Protein AF-A0A292Q2U9-F1 (afdb_monomer_lite)

Secondary structure (DSSP, 8-state):
------PEEEE---S--S---EEEE--BSBEEEEESSSSPPPEEE-TT-EEEE-GGGGTS-EEE---BTT-S-HHHHHHHHHT-S----B--EE-

Organism: NCBI:txid59557

InterPro domains:
  IPR037151 Alpha-ketoglutarate-dependent dioxygenase AlkB-like superfamily [G3DSA:2.60.120.590] (5-84)

pLDDT: mean 75.91, std 18.81, range [24.2, 94.62]

Structure (mmCIF, N/CA/C/O ba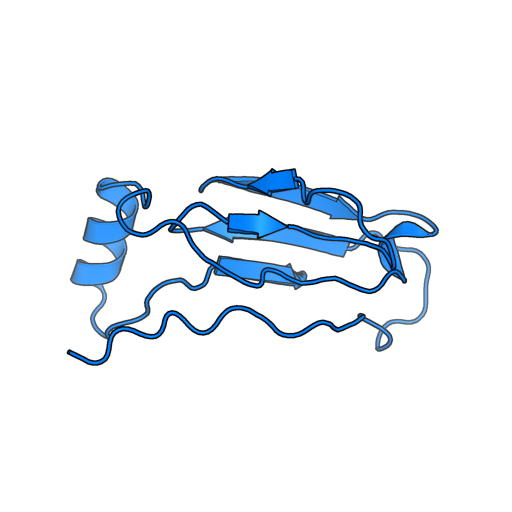ckbone):
data_AF-A0A292Q2U9-F1
#
_entry.id   AF-A0A292Q2U9-F1
#
loop_
_atom_site.group_PDB
_atom_site.id
_atom_site.type_symbol
_atom_site.label_atom_id
_atom_site.label_alt_id
_atom_site.label_comp_id
_atom_site.label_asym_id
_atom_site.label_entity_id
_atom_site.label_seq_id
_atom_site.pdbx_PDB_ins_code
_atom_site.Cartn_x
_atom_site.Cartn_y
_atom_site.Cartn_z
_atom_site.occupancy
_atom_site.B_iso_or_equiv
_atom_site.auth_seq_id
_atom_site.auth_comp_id
_atom_site.auth_asym_id
_atom_site.auth_atom_id
_atom_site.pdbx_PDB_model_num
ATOM 1 N N . MET A 1 1 ? -3.772 19.688 18.405 1.00 25.89 1 MET A N 1
ATOM 2 C CA . MET A 1 1 ? -3.208 20.153 17.122 1.00 25.89 1 MET A CA 1
ATOM 3 C C . MET A 1 1 ? -1.791 19.603 16.985 1.00 25.89 1 MET A C 1
ATOM 5 O O . MET A 1 1 ? -0.877 20.371 17.188 1.00 25.89 1 MET A O 1
ATOM 9 N N . TRP A 1 2 ? -1.631 18.291 16.733 1.00 24.20 2 TRP A N 1
ATOM 10 C CA . TRP A 1 2 ? -0.402 17.614 16.252 1.00 24.20 2 TRP A CA 1
ATOM 11 C C . TRP A 1 2 ? -0.790 16.204 15.755 1.00 24.20 2 TRP A C 1
ATOM 13 O O . TRP A 1 2 ? -0.524 15.211 16.420 1.00 24.20 2 TRP A O 1
ATOM 23 N N . ASP A 1 3 ? -1.485 16.132 14.618 1.00 28.92 3 ASP A N 1
ATOM 24 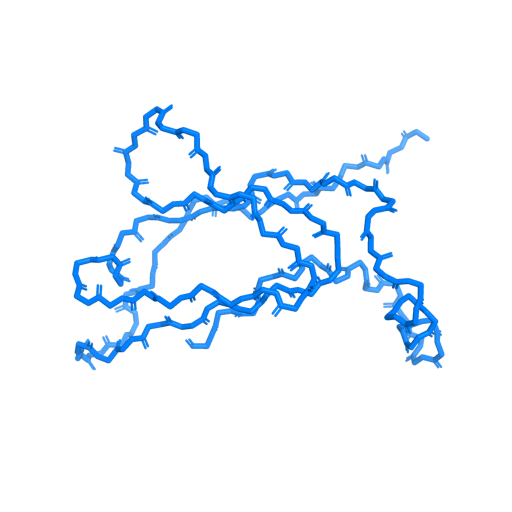C CA . ASP A 1 3 ? -1.766 14.889 13.881 1.00 28.92 3 ASP A CA 1
ATOM 25 C C . ASP A 1 3 ? -1.005 14.972 12.551 1.00 28.92 3 ASP A C 1
ATOM 27 O O . ASP A 1 3 ? -1.520 15.445 11.542 1.00 28.92 3 ASP A O 1
ATOM 31 N N . LEU A 1 4 ? 0.275 14.594 12.553 1.00 35.16 4 LEU A N 1
ATOM 32 C CA . LEU A 1 4 ? 1.036 14.409 11.316 1.00 35.16 4 LEU A CA 1
ATOM 33 C C . LEU A 1 4 ? 1.161 12.907 11.068 1.00 35.16 4 LEU A C 1
ATOM 35 O O . LEU A 1 4 ? 2.048 12.228 11.589 1.00 35.16 4 LEU A O 1
ATOM 39 N N . GLY A 1 5 ? 0.235 12.377 10.270 1.00 44.22 5 GLY A N 1
ATOM 40 C CA . GLY A 1 5 ? 0.326 11.041 9.692 1.00 44.22 5 GLY A CA 1
ATOM 41 C C . GLY A 1 5 ? 1.564 10.915 8.821 1.00 44.22 5 GLY A C 1
ATOM 42 O O . GLY A 1 5 ? 1.503 11.171 7.628 1.00 44.22 5 GLY A O 1
ATOM 43 N N . VAL A 1 6 ? 2.700 10.547 9.414 1.00 54.19 6 VAL A N 1
ATOM 44 C CA . VAL A 1 6 ? 3.951 10.374 8.661 1.00 54.19 6 VAL A CA 1
ATOM 45 C C . VAL A 1 6 ? 3.781 9.217 7.670 1.00 54.19 6 VAL A C 1
ATOM 47 O O . VAL A 1 6 ? 3.661 8.069 8.114 1.00 54.19 6 VAL A O 1
ATOM 50 N N . GLY A 1 7 ? 3.720 9.539 6.375 1.00 60.78 7 GLY A N 1
ATOM 51 C CA . GLY A 1 7 ? 3.799 8.605 5.252 1.00 60.78 7 GLY A CA 1
ATOM 52 C C . GLY A 1 7 ? 5.183 7.971 5.121 1.00 60.78 7 GLY A C 1
ATOM 53 O O . GLY A 1 7 ? 6.153 8.421 5.732 1.00 60.78 7 GLY A O 1
ATOM 54 N N . GLY A 1 8 ? 5.280 6.899 4.342 1.00 69.69 8 GLY A N 1
ATOM 55 C CA . GLY A 1 8 ? 6.559 6.253 4.054 1.00 69.69 8 GLY A CA 1
ATOM 56 C C . GLY A 1 8 ? 7.380 7.069 3.055 1.00 69.69 8 GLY A C 1
ATOM 57 O O . GLY A 1 8 ? 6.878 7.413 1.985 1.00 69.69 8 GLY A O 1
ATOM 58 N N . TYR A 1 9 ? 8.648 7.338 3.377 1.00 79.62 9 TYR A N 1
ATOM 59 C CA . TYR A 1 9 ? 9.585 7.974 2.447 1.00 79.62 9 TYR A CA 1
ATOM 60 C C . TYR A 1 9 ? 9.912 7.057 1.254 1.00 79.62 9 TYR A C 1
ATOM 62 O O . TYR A 1 9 ? 9.879 5.826 1.400 1.00 79.62 9 TYR A O 1
ATOM 70 N N . PRO A 1 10 ? 10.259 7.630 0.085 1.00 85.94 10 PRO A N 1
ATOM 71 C CA . PRO A 1 10 ? 10.705 6.860 -1.069 1.00 85.94 10 PRO A CA 1
ATOM 72 C C . PRO A 1 10 ? 11.855 5.911 -0.727 1.00 85.94 10 PRO A C 1
ATOM 74 O O . PRO A 1 10 ? 12.884 6.327 -0.196 1.00 85.94 10 PRO A O 1
ATOM 77 N N . HIS A 1 11 ? 11.690 4.629 -1.044 1.00 85.19 11 HIS A N 1
ATOM 78 C CA . HIS A 1 11 ? 12.717 3.605 -0.845 1.00 85.19 11 HIS A CA 1
ATOM 79 C C . HIS A 1 11 ? 12.600 2.487 -1.890 1.00 85.19 11 HIS A C 1
ATOM 81 O O . HIS A 1 11 ? 11.606 2.384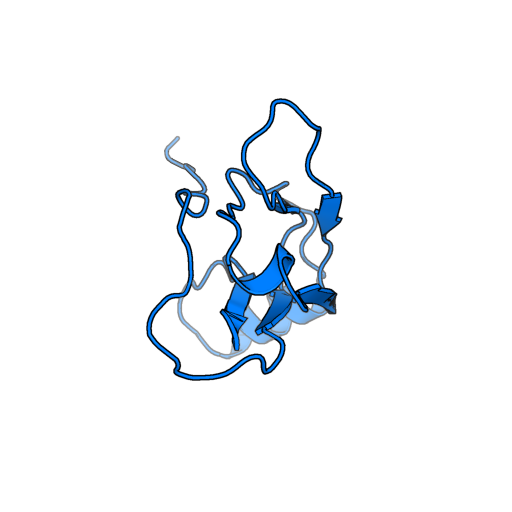 -2.608 1.00 85.19 11 HIS A O 1
ATOM 87 N N . ARG A 1 12 ? 13.613 1.618 -1.972 1.00 84.50 12 ARG A N 1
ATOM 88 C CA . ARG A 1 12 ? 13.609 0.416 -2.821 1.00 84.50 12 ARG A CA 1
ATOM 89 C C . ARG A 1 12 ? 14.176 -0.784 -2.070 1.00 84.50 12 ARG A C 1
ATOM 91 O O . ARG A 1 12 ? 15.057 -0.638 -1.227 1.00 84.50 12 ARG A O 1
ATOM 98 N N . HIS A 1 13 ? 13.684 -1.975 -2.394 1.00 80.62 13 HIS A N 1
ATOM 99 C CA . HIS A 1 13 ? 14.152 -3.220 -1.784 1.00 80.62 13 HIS A CA 1
ATOM 100 C C . HIS A 1 13 ? 15.300 -3.807 -2.609 1.00 80.62 13 HIS A C 1
ATOM 102 O O . HIS A 1 13 ? 15.100 -4.210 -3.753 1.00 80.62 13 HIS A O 1
ATOM 108 N N . VAL A 1 14 ? 16.499 -3.857 -2.024 1.00 81.00 14 VAL A N 1
ATOM 109 C CA . VAL A 1 14 ? 17.729 -4.336 -2.693 1.00 81.00 14 VAL A CA 1
ATOM 110 C C . VAL A 1 14 ? 18.348 -5.570 -2.031 1.00 81.00 14 VAL A C 1
ATOM 112 O O . VAL A 1 14 ? 19.278 -6.153 -2.571 1.00 81.00 14 VAL A O 1
ATOM 115 N N . SER A 1 15 ? 17.831 -5.993 -0.877 1.00 69.12 15 SER A N 1
ATOM 116 C CA . SER A 1 15 ? 18.471 -6.976 0.008 1.00 69.12 15 SER A CA 1
ATOM 117 C C . SER A 1 15 ? 18.362 -8.439 -0.440 1.00 69.12 15 SER A C 1
ATOM 119 O O . SER A 1 15 ? 18.983 -9.300 0.177 1.00 69.12 15 SER A O 1
ATOM 121 N N . LYS A 1 16 ? 17.594 -8.757 -1.492 1.00 63.53 16 LYS A N 1
ATOM 122 C CA . LYS A 1 16 ? 17.347 -10.144 -1.920 1.00 63.53 16 LYS A CA 1
ATOM 123 C C . LYS A 1 16 ? 17.888 -10.421 -3.320 1.00 63.53 16 LYS A C 1
ATOM 125 O O . LYS A 1 16 ? 17.455 -9.786 -4.286 1.00 63.53 16 LYS A O 1
ATOM 130 N N . VAL A 1 17 ? 18.763 -11.426 -3.414 1.00 60.75 17 VAL A N 1
ATOM 131 C CA . VAL A 1 17 ? 19.231 -12.033 -4.670 1.00 60.75 17 VAL A CA 1
ATOM 132 C C . VAL A 1 17 ? 18.060 -12.766 -5.336 1.00 60.75 17 VAL A C 1
ATOM 134 O O . VAL A 1 17 ? 17.407 -13.599 -4.709 1.00 60.75 17 VAL A O 1
ATOM 137 N N . GLY A 1 18 ? 17.773 -12.440 -6.599 1.00 74.25 18 GLY A N 1
ATOM 138 C CA . GLY A 1 18 ? 16.760 -13.115 -7.421 1.00 74.25 18 GLY A CA 1
ATOM 139 C C . GLY A 1 18 ? 15.605 -12.224 -7.892 1.00 74.25 18 GLY A C 1
ATOM 140 O O . GLY A 1 18 ? 15.446 -11.083 -7.464 1.00 74.25 18 GLY A O 1
ATOM 141 N N . SER A 1 19 ? 14.782 -12.769 -8.788 1.00 80.06 19 SER A N 1
ATOM 142 C CA . SER A 1 19 ? 13.694 -12.072 -9.496 1.00 80.06 19 SER A CA 1
ATOM 143 C C . SER A 1 19 ? 12.295 -12.333 -8.921 1.00 80.06 19 SER A C 1
ATOM 145 O O . SER A 1 19 ? 11.296 -11.959 -9.536 1.00 80.06 19 SER A O 1
ATOM 147 N N . ALA A 1 20 ? 12.207 -12.965 -7.744 1.00 88.38 20 ALA A N 1
ATOM 148 C CA . ALA A 1 20 ? 10.931 -13.246 -7.090 1.00 88.38 20 ALA A CA 1
ATOM 149 C C . ALA A 1 20 ? 10.124 -11.952 -6.848 1.00 88.38 20 ALA A C 1
ATOM 151 O O . ALA A 1 20 ? 10.734 -10.932 -6.506 1.00 88.38 20 ALA A O 1
ATOM 152 N N . PRO A 1 21 ? 8.785 -11.985 -7.003 1.00 88.12 21 PRO A N 1
ATOM 153 C CA . PRO A 1 21 ? 7.933 -10.830 -6.751 1.00 88.12 21 PRO A CA 1
ATOM 154 C C . PRO A 1 21 ? 8.061 -10.291 -5.328 1.00 88.12 21 PRO A C 1
ATOM 156 O O . PRO A 1 21 ? 8.362 -11.046 -4.405 1.00 88.12 21 PRO A O 1
ATOM 159 N N . LEU A 1 22 ? 7.738 -9.009 -5.170 1.00 87.25 22 LEU A N 1
ATOM 160 C CA . LEU A 1 22 ? 7.422 -8.398 -3.878 1.00 87.25 22 LEU A CA 1
ATOM 161 C C . LEU A 1 22 ? 5.915 -8.191 -3.775 1.00 87.25 22 LEU A C 1
ATOM 163 O O . LEU A 1 22 ? 5.266 -7.869 -4.779 1.00 87.25 22 LEU A O 1
ATOM 167 N N . VAL A 1 23 ? 5.374 -8.352 -2.572 1.00 88.69 23 VAL A N 1
ATOM 168 C CA . VAL A 1 23 ? 3.945 -8.166 -2.313 1.00 88.69 23 VAL A CA 1
ATOM 169 C C . VAL A 1 23 ? 3.768 -7.101 -1.245 1.00 88.69 23 VAL A C 1
ATOM 171 O O . VAL A 1 23 ? 4.339 -7.195 -0.163 1.00 88.69 23 VAL A O 1
ATOM 174 N N . ALA A 1 24 ? 2.966 -6.087 -1.553 1.00 86.69 24 ALA A N 1
ATOM 175 C CA . ALA A 1 24 ? 2.552 -5.072 -0.602 1.00 86.69 24 ALA A CA 1
ATOM 176 C C . ALA A 1 24 ? 1.084 -5.289 -0.241 1.00 86.69 24 ALA A C 1
ATOM 178 O O . ALA A 1 24 ? 0.236 -5.316 -1.133 1.00 86.69 24 ALA A O 1
ATOM 179 N N . ILE A 1 25 ? 0.791 -5.446 1.048 1.00 87.94 25 ILE A N 1
ATOM 180 C CA . ILE A 1 25 ? -0.580 -5.589 1.552 1.00 87.94 25 ILE A CA 1
ATOM 181 C C . ILE A 1 25 ? -0.947 -4.327 2.328 1.00 87.94 25 ILE A C 1
ATOM 183 O O . ILE A 1 25 ? -0.233 -3.933 3.260 1.00 87.94 25 ILE A O 1
ATOM 187 N N . SER A 1 26 ? -2.064 -3.713 1.950 1.00 88.62 26 SER A N 1
ATOM 188 C CA . SER A 1 26 ? -2.580 -2.499 2.578 1.00 88.62 26 SER A CA 1
ATOM 189 C C . SER A 1 26 ? -3.591 -2.838 3.667 1.00 88.62 26 SER A C 1
ATOM 191 O O . SER A 1 26 ? -4.570 -3.542 3.439 1.00 88.62 26 SER A O 1
ATOM 193 N N . LEU A 1 27 ? -3.369 -2.317 4.871 1.00 88.31 27 LEU A N 1
ATOM 194 C CA . LEU A 1 27 ? -4.263 -2.475 6.019 1.00 88.31 27 LEU A CA 1
ATOM 195 C C . LEU A 1 27 ? -4.451 -1.109 6.679 1.00 88.31 27 LEU A C 1
ATOM 197 O O . LEU A 1 27 ? -3.472 -0.420 6.949 1.00 88.31 27 LEU A O 1
ATOM 201 N N . GLY A 1 28 ? -5.690 -0.723 6.965 1.00 87.00 28 GLY A N 1
ATOM 202 C CA . GLY A 1 28 ? -5.985 0.555 7.614 1.00 87.00 28 GLY A CA 1
ATOM 203 C C . GLY A 1 28 ? -6.557 1.604 6.665 1.00 87.00 28 GLY A C 1
ATOM 204 O O . GLY A 1 28 ? -7.471 1.314 5.900 1.00 87.00 28 GLY A O 1
ATOM 205 N N . CYS A 1 29 ? -6.076 2.843 6.771 1.00 90.31 29 CYS A N 1
ATOM 206 C CA . CYS A 1 29 ? -6.577 3.949 5.951 1.00 90.31 29 CYS A CA 1
ATOM 207 C C . CYS A 1 29 ? -6.126 3.819 4.490 1.00 90.31 29 CYS A C 1
ATOM 209 O O . CYS A 1 29 ? -5.047 3.297 4.210 1.00 90.31 29 CYS A O 1
ATOM 211 N N . GLU A 1 30 ? -6.931 4.355 3.576 1.00 91.19 30 GLU A N 1
ATOM 212 C CA . GLU A 1 30 ? -6.564 4.518 2.174 1.00 91.19 30 GLU A CA 1
ATOM 213 C C . GLU A 1 30 ? -5.300 5.375 2.029 1.00 91.19 30 GLU A C 1
ATOM 215 O O . GLU A 1 30 ? -5.075 6.319 2.795 1.00 91.19 30 GLU A O 1
ATOM 220 N N . ALA A 1 31 ? -4.498 5.076 1.011 1.00 87.94 31 ALA A N 1
ATOM 221 C CA . ALA A 1 31 ? -3.297 5.831 0.673 1.00 87.94 31 ALA A CA 1
ATOM 222 C C . ALA A 1 31 ? -3.058 5.826 -0.842 1.00 87.94 31 ALA A C 1
ATOM 224 O O . ALA A 1 31 ? -3.439 4.869 -1.516 1.00 87.94 31 ALA A O 1
ATOM 225 N N . PRO A 1 32 ? -2.396 6.844 -1.410 1.00 89.31 32 PRO A N 1
ATOM 226 C CA . PRO A 1 32 ? -1.708 6.678 -2.679 1.00 89.31 32 PRO A CA 1
ATOM 227 C C . PRO A 1 32 ? -0.504 5.738 -2.505 1.00 89.31 32 PRO A C 1
ATOM 229 O O . PRO A 1 32 ? 0.273 5.850 -1.551 1.00 89.31 32 PRO A O 1
ATOM 232 N N . PHE A 1 33 ? -0.335 4.822 -3.449 1.00 89.25 33 PHE A N 1
ATOM 233 C CA . PHE A 1 33 ? 0.846 3.990 -3.620 1.00 89.25 33 PHE A CA 1
ATOM 234 C C . PHE A 1 33 ? 1.530 4.376 -4.928 1.00 89.25 33 PHE A C 1
ATOM 236 O O . PHE A 1 33 ? 0.944 4.281 -6.008 1.00 89.25 33 PHE A O 1
ATOM 243 N N . ILE A 1 34 ? 2.773 4.829 -4.823 1.00 88.44 34 ILE A N 1
ATOM 244 C CA . ILE A 1 34 ? 3.578 5.278 -5.957 1.00 88.44 34 ILE A CA 1
ATOM 245 C C . ILE A 1 34 ? 4.701 4.264 -6.149 1.00 88.44 34 ILE A C 1
ATOM 247 O O . ILE A 1 34 ? 5.381 3.918 -5.181 1.00 88.44 34 ILE A O 1
ATOM 251 N N . ALA A 1 35 ? 4.901 3.802 -7.383 1.00 87.50 35 ALA A N 1
ATOM 252 C CA . ALA A 1 35 ? 6.032 2.971 -7.777 1.00 87.50 35 ALA A CA 1
ATOM 253 C C . ALA A 1 35 ? 6.635 3.497 -9.086 1.00 87.50 35 ALA A C 1
ATOM 255 O O . ALA A 1 35 ? 5.931 3.617 -10.084 1.00 87.50 35 ALA A O 1
ATOM 256 N N . GLY A 1 36 ? 7.933 3.790 -9.071 1.00 83.75 36 GLY A N 1
ATOM 257 C CA . GLY A 1 36 ? 8.663 4.431 -10.164 1.00 83.75 36 GLY A CA 1
ATOM 258 C C . GLY A 1 36 ? 9.172 5.827 -9.800 1.00 83.75 36 GLY A C 1
ATOM 259 O O . GLY A 1 36 ? 8.979 6.319 -8.687 1.00 83.75 36 GLY A O 1
ATOM 260 N N . VAL A 1 37 ? 9.861 6.449 -10.755 1.00 66.81 37 VAL A N 1
ATOM 261 C CA . VAL A 1 37 ? 10.350 7.831 -10.687 1.00 66.81 37 VAL A CA 1
ATOM 262 C C . VAL A 1 37 ? 9.648 8.639 -11.779 1.00 66.81 37 VAL A C 1
ATOM 264 O O . VAL A 1 37 ? 10.013 8.564 -12.947 1.00 66.81 37 VAL A O 1
ATOM 267 N N . GLY A 1 38 ? 8.591 9.361 -11.417 1.00 65.75 38 GLY A N 1
ATOM 268 C CA . GLY A 1 38 ? 7.796 10.152 -12.357 1.00 65.75 38 GLY A CA 1
ATOM 269 C C . GLY A 1 38 ? 6.805 11.065 -11.640 1.00 65.75 38 GLY A C 1
ATOM 270 O O . GLY A 1 38 ? 6.626 10.956 -10.429 1.00 65.75 38 GLY A O 1
ATOM 271 N N . GLU A 1 39 ? 6.177 11.960 -12.399 1.00 64.62 39 GLU A N 1
ATOM 272 C CA . GLU A 1 39 ? 5.129 12.883 -11.924 1.00 64.62 39 GLU A CA 1
ATOM 273 C C . GLU A 1 39 ? 3.722 12.255 -11.963 1.00 64.62 39 GLU A C 1
ATOM 275 O O . GLU A 1 39 ? 2.727 12.924 -11.702 1.00 64.62 39 GLU A O 1
ATOM 280 N N . GLU A 1 40 ? 3.641 10.967 -12.303 1.00 64.81 40 GLU A N 1
ATOM 281 C CA . GLU A 1 40 ? 2.402 10.197 -12.413 1.00 64.81 40 GLU A CA 1
ATOM 282 C C . GLU A 1 40 ? 1.648 10.139 -11.073 1.00 64.81 40 GLU A C 1
ATOM 284 O O . GLU A 1 40 ? 2.239 9.986 -9.996 1.00 64.81 40 GLU A O 1
ATOM 289 N N . GLU A 1 41 ? 0.316 10.199 -11.143 1.00 70.56 41 GLU A N 1
ATOM 290 C CA . GLU A 1 41 ? -0.536 10.013 -9.972 1.00 70.56 41 GLU A CA 1
ATOM 291 C C . GLU A 1 41 ? -0.445 8.561 -9.473 1.00 70.56 41 GLU A C 1
ATOM 293 O O . GLU A 1 41 ? -0.591 7.597 -10.224 1.00 70.56 41 GLU A O 1
ATOM 298 N N . GLY A 1 42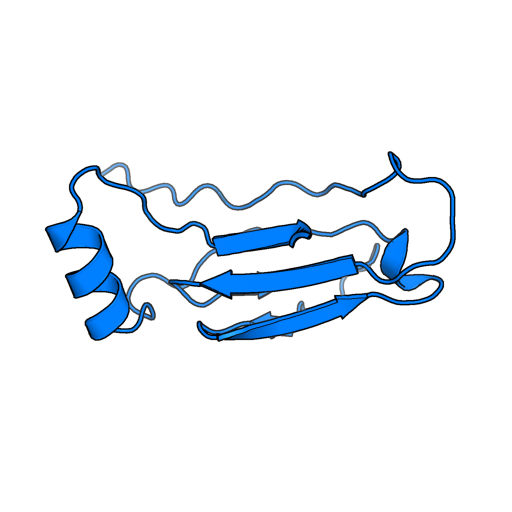 ? -0.191 8.392 -8.173 1.00 83.00 42 GLY A N 1
ATOM 299 C CA . GLY A 1 42 ? -0.139 7.072 -7.545 1.00 83.00 42 GLY A CA 1
ATOM 300 C C . GLY A 1 42 ? -1.476 6.331 -7.607 1.00 83.00 42 GLY A C 1
ATOM 301 O O . GLY A 1 42 ? -2.550 6.930 -7.647 1.00 83.00 42 GLY A O 1
ATOM 302 N N . VAL A 1 43 ? -1.425 5.003 -7.517 1.00 89.50 43 VAL A N 1
ATOM 303 C CA . VAL A 1 43 ? -2.637 4.181 -7.424 1.00 89.50 43 VAL A CA 1
ATOM 304 C C . VAL A 1 43 ? -3.180 4.269 -6.005 1.00 89.50 43 VAL A C 1
ATOM 306 O O . VAL A 1 43 ? -2.455 4.044 -5.038 1.00 89.50 43 VAL A O 1
ATOM 309 N N . ARG A 1 44 ? -4.468 4.572 -5.854 1.00 91.69 44 ARG A N 1
ATOM 310 C CA . ARG A 1 44 ? -5.118 4.518 -4.543 1.00 91.69 44 ARG A CA 1
ATOM 311 C C . ARG A 1 44 ? -5.252 3.067 -4.085 1.00 91.69 44 ARG A C 1
ATOM 313 O O . ARG A 1 44 ? -5.902 2.277 -4.762 1.00 91.69 44 ARG A O 1
ATOM 320 N N . VAL A 1 45 ? -4.713 2.762 -2.911 1.00 92.56 45 VAL A N 1
ATOM 321 C CA . VAL A 1 45 ? -4.884 1.482 -2.218 1.00 92.56 45 VAL A CA 1
ATOM 322 C C . VAL A 1 45 ? -5.811 1.645 -1.019 1.00 92.56 45 VAL A C 1
ATOM 324 O O . VAL A 1 45 ? -5.738 2.639 -0.290 1.00 92.56 45 VAL A O 1
ATOM 327 N N . ARG A 1 46 ? -6.695 0.672 -0.821 1.00 93.69 46 ARG A N 1
ATOM 328 C CA . ARG A 1 46 ? -7.648 0.560 0.287 1.00 93.69 46 ARG A CA 1
ATOM 329 C C . ARG A 1 46 ? -7.239 -0.571 1.227 1.00 93.69 46 ARG A C 1
ATOM 331 O O . ARG A 1 46 ? -6.376 -1.390 0.919 1.00 93.69 46 ARG A O 1
ATOM 338 N N . CYS A 1 47 ? -7.880 -0.645 2.390 1.00 91.62 47 CYS A N 1
ATOM 339 C CA . CYS A 1 47 ? -7.704 -1.789 3.277 1.00 91.62 47 CYS A CA 1
ATOM 340 C C . CYS A 1 47 ? -8.092 -3.095 2.566 1.00 91.62 47 CYS A C 1
ATOM 342 O O . CYS A 1 47 ? -9.223 -3.233 2.105 1.00 91.62 47 CYS A O 1
ATOM 344 N N . GLY A 1 48 ? -7.178 -4.063 2.552 1.00 91.88 48 GLY A N 1
ATOM 345 C CA . GLY A 1 48 ? -7.342 -5.356 1.891 1.00 91.88 48 GLY A CA 1
ATOM 346 C C . GLY A 1 48 ? -6.755 -5.420 0.481 1.00 91.88 48 GLY A C 1
ATOM 347 O O . GLY A 1 48 ? -6.616 -6.523 -0.044 1.00 91.88 48 GLY A O 1
ATOM 348 N N . ASP A 1 49 ? -6.366 -4.287 -0.110 1.00 94.62 49 ASP A N 1
ATOM 349 C CA . ASP A 1 49 ? -5.733 -4.285 -1.427 1.00 94.62 49 ASP A CA 1
ATOM 350 C C . ASP A 1 49 ? -4.328 -4.895 -1.374 1.00 94.62 49 ASP A C 1
ATOM 352 O O . ASP A 1 49 ? -3.606 -4.816 -0.371 1.00 94.62 49 ASP A O 1
ATOM 356 N N . VAL A 1 50 ? -3.940 -5.496 -2.501 1.00 93.31 50 VAL A N 1
ATOM 357 C CA . VAL A 1 50 ? -2.647 -6.152 -2.677 1.00 93.31 50 VAL A CA 1
ATOM 358 C C . VAL A 1 50 ? -1.979 -5.641 -3.946 1.00 93.31 50 VAL A C 1
ATOM 360 O O . VAL A 1 50 ? -2.513 -5.786 -5.045 1.00 93.31 50 VAL A O 1
ATOM 363 N N . VAL A 1 51 ? -0.768 -5.104 -3.801 1.00 90.50 51 VAL A N 1
ATOM 364 C CA . VAL A 1 51 ? 0.085 -4.705 -4.924 1.00 90.50 51 VAL A CA 1
ATOM 365 C C . VAL A 1 51 ? 1.175 -5.751 -5.118 1.00 90.50 51 VAL A C 1
ATOM 367 O O . VAL A 1 51 ? 1.984 -6.000 -4.225 1.00 90.50 51 VAL A O 1
ATOM 370 N N . VAL A 1 52 ? 1.219 -6.359 -6.304 1.00 91.88 52 VAL A N 1
ATOM 371 C CA . VAL A 1 52 ? 2.232 -7.359 -6.665 1.00 91.88 52 VAL A CA 1
ATOM 372 C C . VAL A 1 52 ? 3.228 -6.747 -7.645 1.00 91.88 52 VAL A C 1
ATOM 374 O O . VAL A 1 52 ? 2.888 -6.443 -8.785 1.00 91.88 52 VAL A O 1
ATOM 377 N N . MET A 1 53 ? 4.482 -6.612 -7.221 1.00 89.31 53 MET A N 1
ATOM 378 C CA . MET A 1 53 ? 5.565 -6.043 -8.026 1.00 89.31 53 MET A CA 1
ATOM 379 C C . MET A 1 53 ? 6.446 -7.162 -8.587 1.00 89.31 53 MET A C 1
ATOM 381 O O . MET A 1 53 ? 7.094 -7.897 -7.838 1.00 89.31 53 MET A O 1
ATOM 385 N N . ARG A 1 54 ? 6.479 -7.295 -9.916 1.00 90.00 54 ARG A N 1
ATOM 386 C CA . ARG A 1 54 ? 7.250 -8.310 -10.660 1.00 90.00 54 ARG A CA 1
ATOM 387 C C . ARG A 1 54 ? 8.168 -7.654 -11.684 1.00 90.00 54 ARG A C 1
ATOM 389 O O . ARG A 1 54 ? 7.957 -6.507 -12.065 1.00 90.00 54 ARG A O 1
ATOM 396 N N . GLY A 1 55 ? 9.172 -8.399 -12.148 1.00 89.44 55 GLY A N 1
ATOM 397 C CA . GLY A 1 55 ? 10.098 -7.919 -13.174 1.00 89.44 55 GLY A CA 1
ATOM 398 C C . GLY A 1 55 ? 10.770 -6.612 -12.754 1.00 89.44 55 GLY A C 1
ATOM 399 O O . GLY A 1 55 ? 11.282 -6.515 -11.640 1.00 89.44 55 GLY A O 1
ATOM 400 N N . GLN A 1 56 ? 10.725 -5.605 -13.627 1.00 88.06 56 GLN A N 1
ATOM 401 C CA . GLN A 1 56 ? 11.340 -4.302 -13.376 1.00 88.06 56 GLN A CA 1
ATOM 402 C C . GLN A 1 56 ? 10.709 -3.565 -12.183 1.00 88.06 56 GLN A C 1
ATOM 404 O O . GLN A 1 56 ? 11.439 -3.048 -11.340 1.00 88.06 56 GLN A O 1
ATOM 409 N N . ALA A 1 57 ? 9.379 -3.632 -12.025 1.00 86.75 57 ALA A N 1
ATOM 410 C CA . ALA A 1 57 ? 8.642 -2.971 -10.937 1.00 86.75 57 ALA A CA 1
ATOM 411 C C . ALA A 1 57 ? 9.128 -3.381 -9.534 1.00 86.75 57 ALA A C 1
ATOM 413 O O . ALA A 1 57 ? 9.015 -2.624 -8.573 1.00 86.75 57 ALA A O 1
ATOM 414 N N . ARG A 1 58 ? 9.724 -4.574 -9.405 1.00 86.38 58 ARG A N 1
ATOM 415 C CA . ARG A 1 58 ? 10.341 -5.056 -8.160 1.00 86.38 58 ARG A CA 1
ATOM 416 C C . ARG A 1 58 ? 11.468 -4.143 -7.668 1.00 86.38 58 ARG A C 1
ATOM 418 O O . ARG A 1 58 ? 11.698 -4.049 -6.460 1.00 86.38 58 ARG A O 1
ATOM 425 N N . TRP A 1 59 ? 12.194 -3.520 -8.586 1.00 86.06 59 TRP A N 1
ATOM 426 C CA . TRP A 1 59 ? 13.400 -2.739 -8.312 1.00 86.06 59 TRP A CA 1
ATOM 427 C C . TRP A 1 59 ? 13.144 -1.232 -8.281 1.00 86.06 59 TRP A C 1
ATOM 429 O O . TRP A 1 59 ? 14.018 -0.478 -7.852 1.00 86.06 59 TRP A O 1
ATOM 439 N N . GLU A 1 60 ? 11.943 -0.814 -8.681 1.00 88.88 60 GLU A N 1
ATOM 440 C CA . GLU A 1 60 ? 11.540 0.587 -8.709 1.00 88.88 60 GLU A CA 1
ATOM 441 C C . GLU A 1 60 ? 11.453 1.193 -7.308 1.00 88.88 60 GLU A C 1
ATOM 443 O O . GLU A 1 60 ? 11.139 0.515 -6.321 1.00 88.88 60 GLU A O 1
ATOM 448 N N . TRP A 1 61 ? 11.712 2.496 -7.227 1.00 88.00 61 TRP A N 1
ATOM 449 C CA . TRP A 1 61 ? 11.427 3.283 -6.030 1.00 88.00 61 TRP A CA 1
ATOM 450 C C . TRP A 1 61 ? 9.938 3.233 -5.708 1.00 88.00 61 TRP A C 1
ATOM 452 O O . TRP A 1 61 ? 9.116 3.142 -6.613 1.00 88.00 61 TRP A O 1
ATOM 462 N N . ARG A 1 62 ? 9.578 3.279 -4.426 1.00 88.00 62 ARG A N 1
ATOM 463 C CA . ARG A 1 62 ? 8.175 3.331 -4.008 1.00 88.00 62 ARG A CA 1
ATOM 464 C C . ARG A 1 62 ? 7.952 4.144 -2.749 1.00 88.00 62 ARG A C 1
ATOM 466 O O . ARG A 1 62 ? 8.848 4.233 -1.906 1.00 88.00 62 ARG A O 1
ATOM 473 N N . SER A 1 63 ? 6.751 4.691 -2.612 1.00 86.44 63 SER A N 1
ATOM 474 C CA . SER A 1 63 ? 6.324 5.459 -1.442 1.00 86.44 63 SER A CA 1
ATOM 475 C C . SER A 1 63 ? 4.806 5.424 -1.249 1.00 86.44 63 SER A C 1
ATOM 477 O O . SER A 1 63 ? 4.036 5.183 -2.180 1.00 86.44 63 SER A O 1
ATOM 479 N N . SER A 1 64 ? 4.394 5.714 -0.015 1.00 86.06 64 SER A N 1
ATOM 480 C CA . SER A 1 64 ? 3.016 6.059 0.338 1.00 86.06 64 SER A CA 1
ATOM 481 C C . SER A 1 64 ? 3.065 7.336 1.173 1.00 86.06 64 SER A C 1
ATOM 483 O O . SER A 1 64 ? 3.203 7.262 2.397 1.00 86.06 64 SER A O 1
ATOM 485 N N . PRO A 1 65 ? 3.072 8.512 0.519 1.00 81.25 65 PRO A N 1
ATOM 486 C CA . PRO A 1 65 ? 3.445 9.775 1.156 1.00 81.25 65 PRO A CA 1
ATOM 487 C C . PRO A 1 65 ? 2.379 10.329 2.109 1.00 81.25 65 PRO A C 1
ATOM 489 O O . PRO A 1 65 ? 2.700 11.140 2.973 1.00 81.25 65 PRO A O 1
ATOM 492 N N . ALA A 1 66 ? 1.126 9.899 1.970 1.00 83.12 66 ALA A N 1
ATOM 493 C CA . ALA A 1 66 ? 0.003 10.392 2.756 1.00 83.12 66 ALA A CA 1
ATOM 494 C C . ALA A 1 66 ? -1.031 9.287 3.001 1.00 83.12 66 ALA A C 1
ATOM 496 O O . ALA A 1 66 ? -1.018 8.254 2.336 1.00 83.12 66 ALA A O 1
ATOM 497 N N . PHE A 1 67 ? -1.947 9.534 3.935 1.00 84.06 67 PHE A N 1
ATOM 498 C CA . PHE A 1 67 ? -3.079 8.660 4.233 1.00 84.06 67 PHE A CA 1
ATOM 499 C C . PHE A 1 67 ? -4.367 9.484 4.287 1.00 84.06 67 PHE A C 1
ATOM 501 O O . PHE A 1 67 ? -4.377 10.591 4.828 1.00 84.06 67 PHE A O 1
ATOM 508 N N . ALA A 1 68 ? -5.463 8.934 3.770 1.00 88.44 68 ALA A N 1
ATOM 509 C CA . ALA A 1 68 ? -6.791 9.518 3.903 1.00 88.44 68 ALA A CA 1
ATOM 510 C C . ALA A 1 68 ? -7.423 9.051 5.223 1.00 88.44 68 ALA A C 1
ATOM 512 O O . ALA A 1 68 ? -8.024 7.978 5.301 1.00 88.44 68 ALA A O 1
ATOM 513 N N . PHE A 1 69 ? -7.256 9.837 6.286 1.00 84.75 69 PHE A N 1
ATOM 514 C CA . PHE A 1 69 ? -7.809 9.517 7.604 1.00 84.75 69 PHE A CA 1
ATOM 515 C C . PHE A 1 69 ? -9.333 9.325 7.580 1.00 84.75 69 PHE A C 1
ATOM 517 O O . PHE A 1 69 ? -10.042 9.943 6.792 1.00 84.75 69 PHE A O 1
ATOM 524 N N . GLY A 1 70 ? -9.834 8.453 8.459 1.00 85.69 70 GLY A N 1
ATOM 525 C CA . GLY A 1 70 ? -11.264 8.128 8.556 1.00 85.69 70 GLY A CA 1
ATOM 526 C C . GLY A 1 70 ? -11.745 7.038 7.591 1.00 85.69 70 GLY A C 1
ATOM 527 O O . GLY A 1 70 ? -12.889 6.614 7.690 1.00 85.69 70 GLY A O 1
ATOM 528 N N . THR A 1 71 ? -10.88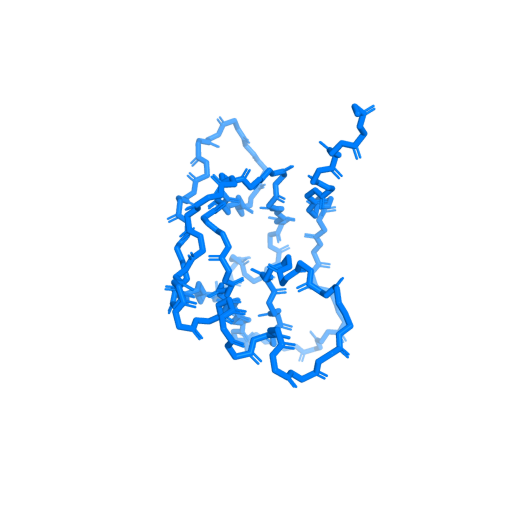2 6.533 6.706 1.00 90.94 71 THR A N 1
ATOM 529 C CA . THR A 1 71 ? -11.234 5.480 5.729 1.00 90.94 71 THR A CA 1
ATOM 530 C C . THR A 1 71 ? -10.893 4.054 6.187 1.00 90.94 71 THR A C 1
ATOM 532 O O . THR A 1 71 ? -11.145 3.090 5.469 1.00 90.94 71 THR A O 1
ATOM 535 N N . CYS A 1 72 ? -10.322 3.892 7.385 1.00 88.94 72 CYS A N 1
ATOM 536 C CA . CYS A 1 72 ? -10.037 2.576 7.959 1.00 88.94 72 CYS A CA 1
ATOM 537 C C . CYS A 1 72 ? -11.345 1.817 8.269 1.00 88.94 72 CYS A C 1
ATOM 539 O O . CYS A 1 72 ? -12.204 2.386 8.946 1.00 88.94 72 CYS A O 1
ATOM 541 N N . PRO A 1 73 ? -11.509 0.541 7.868 1.00 92.06 73 PRO A N 1
ATOM 542 C CA . PRO A 1 73 ? -12.713 -0.230 8.180 1.00 92.06 73 PRO A CA 1
ATOM 543 C C . PRO A 1 73 ? -12.953 -0.389 9.687 1.00 92.06 73 PRO A C 1
ATOM 545 O O . PRO A 1 73 ? -12.037 -0.745 10.428 1.00 92.06 73 PRO A O 1
ATOM 548 N N . GLU A 1 74 ? -14.197 -0.197 10.133 1.00 90.44 74 GLU A N 1
ATOM 549 C CA . GLU A 1 74 ? -14.588 -0.213 11.553 1.00 90.44 74 GLU A CA 1
ATOM 550 C C . GLU A 1 74 ? -14.149 -1.491 12.278 1.00 90.44 74 GLU A C 1
ATOM 552 O O . GLU A 1 74 ? -13.446 -1.416 13.281 1.00 90.44 74 GLU A O 1
ATOM 557 N N . ARG A 1 75 ? -14.423 -2.664 11.697 1.00 88.19 75 ARG A N 1
ATOM 558 C CA . ARG A 1 75 ? -14.017 -3.958 12.268 1.00 88.19 75 ARG A CA 1
ATOM 559 C C . ARG A 1 75 ? -12.505 -4.077 12.491 1.00 88.19 75 ARG A C 1
ATOM 561 O O . ARG A 1 75 ? -12.069 -4.696 13.459 1.00 88.19 75 ARG A O 1
ATOM 568 N N . LEU A 1 76 ? -11.688 -3.507 11.598 1.00 86.44 76 LEU A N 1
ATOM 569 C CA . LEU A 1 76 ? -10.233 -3.495 11.777 1.00 86.44 76 LEU A CA 1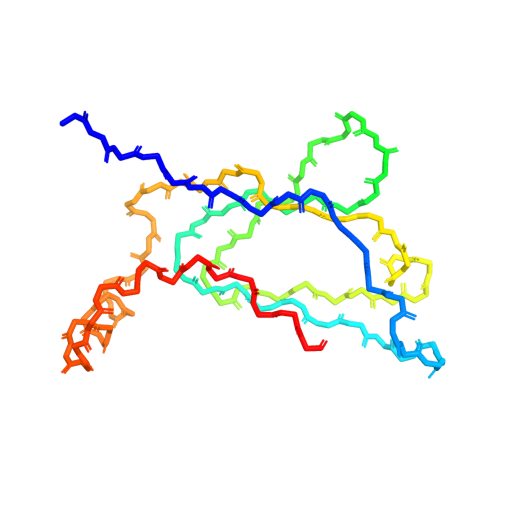
ATOM 570 C C . LEU A 1 76 ? -9.838 -2.533 12.904 1.00 86.44 76 LEU A C 1
ATOM 572 O O . LEU A 1 76 ? -8.948 -2.852 13.689 1.00 86.44 76 LEU A O 1
ATOM 576 N N . GLN A 1 77 ? -10.510 -1.386 13.023 1.00 84.81 77 GLN A N 1
ATOM 577 C CA . GLN A 1 77 ? -10.291 -0.463 14.139 1.00 84.81 77 GLN A CA 1
ATOM 578 C C . GLN A 1 77 ? -10.650 -1.105 15.484 1.00 84.81 77 GLN A C 1
ATOM 580 O O . GLN A 1 77 ? -9.891 -0.965 16.440 1.00 84.81 77 GLN A O 1
ATOM 585 N N . GLU A 1 78 ? -11.781 -1.805 15.567 1.00 88.00 78 GLU A N 1
ATOM 586 C CA . GLU A 1 78 ? -12.209 -2.552 16.757 1.00 88.00 78 GLU A CA 1
ATOM 587 C C . GLU A 1 78 ? -11.173 -3.609 17.139 1.00 88.00 78 GLU A C 1
ATOM 589 O O . GLU A 1 78 ? -10.652 -3.593 18.255 1.00 88.00 78 GLU A O 1
ATOM 594 N N . TRP A 1 79 ? -10.770 -4.436 16.172 1.00 84.44 79 TRP A N 1
ATOM 595 C CA . TRP A 1 79 ? -9.748 -5.462 16.370 1.00 84.44 79 TRP A CA 1
ATOM 596 C C . TRP A 1 79 ? -8.410 -4.891 16.879 1.00 84.44 79 TRP A C 1
ATOM 598 O O . TRP A 1 79 ? -7.762 -5.488 17.742 1.00 84.44 79 TRP A O 1
ATOM 608 N N . LEU A 1 80 ? -7.993 -3.716 16.384 1.00 77.88 80 LEU A N 1
ATOM 609 C CA . LEU A 1 80 ? -6.785 -3.023 16.853 1.00 77.88 80 LEU A CA 1
ATOM 610 C C . LEU A 1 80 ? -6.939 -2.453 18.271 1.00 77.88 80 LEU A C 1
ATOM 612 O O . LEU A 1 80 ? -5.983 -2.482 19.051 1.00 77.88 80 LEU A O 1
ATOM 616 N N . LYS A 1 81 ? -8.125 -1.940 18.622 1.00 79.19 81 LYS A N 1
ATOM 617 C CA . LYS A 1 81 ? -8.420 -1.395 19.959 1.00 79.19 81 LYS A CA 1
ATOM 618 C C . LYS A 1 81 ? -8.377 -2.486 21.030 1.00 79.19 81 LYS A C 1
ATOM 620 O O . LYS A 1 81 ? -7.793 -2.268 22.093 1.00 79.19 81 LYS A O 1
ATOM 625 N N . GLU A 1 82 ? -8.933 -3.660 20.739 1.00 79.12 82 GLU A N 1
ATOM 626 C CA . GLU A 1 82 ? -9.007 -4.798 21.668 1.00 79.12 82 GLU A CA 1
ATOM 627 C C . GLU A 1 82 ? -7.630 -5.342 22.082 1.00 79.12 82 GLU A C 1
ATOM 629 O O . GLU A 1 82 ? -7.466 -5.831 23.199 1.00 79.12 82 GLU A O 1
ATOM 634 N N . ARG A 1 83 ? -6.613 -5.222 21.220 1.00 73.00 83 ARG A N 1
ATOM 635 C CA . ARG A 1 83 ? -5.273 -5.801 21.446 1.00 73.00 83 ARG A CA 1
ATOM 636 C C . ARG A 1 83 ? -4.240 -4.844 22.070 1.00 73.00 83 ARG A C 1
ATOM 638 O O . ARG A 1 83 ? -3.097 -5.241 22.247 1.00 73.00 83 ARG A O 1
ATOM 645 N N . ARG A 1 84 ? -4.658 -3.626 22.448 1.00 53.31 84 ARG A N 1
ATOM 646 C CA . ARG A 1 84 ? -3.904 -2.536 23.117 1.00 53.31 84 ARG A CA 1
ATOM 647 C C . ARG A 1 84 ? -2.515 -2.189 22.559 1.00 53.31 84 ARG A C 1
ATOM 649 O O . ARG A 1 84 ? -1.508 -2.809 22.875 1.00 53.31 84 ARG A O 1
ATOM 656 N N . GLY A 1 85 ? -2.473 -1.006 21.944 1.00 41.00 85 GLY A N 1
ATOM 657 C CA . GLY A 1 85 ? -1.308 -0.123 21.944 1.00 41.00 85 GLY A CA 1
ATOM 658 C C . GLY A 1 85 ? -1.199 0.717 20.682 1.00 41.00 85 GLY A C 1
ATOM 659 O O . GLY A 1 85 ? -0.291 0.462 19.919 1.00 41.00 85 GLY A O 1
ATOM 660 N N . TRP A 1 86 ? -2.122 1.665 20.449 1.00 39.06 86 TRP A N 1
ATOM 661 C CA . TRP A 1 86 ? -1.983 2.820 19.535 1.00 39.06 86 TRP A CA 1
ATOM 662 C C . TRP A 1 86 ? -1.086 2.596 18.303 1.00 39.06 86 TRP A C 1
ATOM 664 O O . TRP A 1 86 ? -0.213 3.402 17.990 1.00 39.06 86 TRP A O 1
ATOM 674 N N . ILE A 1 87 ? -1.307 1.505 17.574 1.00 44.66 87 ILE A N 1
ATOM 675 C CA . ILE A 1 87 ? -0.753 1.349 16.241 1.00 44.66 87 ILE A CA 1
ATOM 676 C C . ILE A 1 87 ? -1.843 1.876 15.328 1.00 44.66 87 ILE A C 1
ATOM 678 O O . ILE A 1 87 ? -2.806 1.184 15.000 1.00 44.66 87 ILE A O 1
ATOM 682 N N . TRP A 1 88 ? -1.686 3.131 14.912 1.00 43.81 88 TRP A N 1
ATOM 683 C CA . TRP A 1 88 ? -2.137 3.489 13.579 1.00 43.81 88 TRP A CA 1
ATOM 684 C C . TRP A 1 88 ? -1.463 2.468 12.671 1.00 43.81 88 TRP A C 1
ATOM 686 O O . TRP A 1 88 ? -0.242 2.516 12.510 1.00 43.81 88 TRP A O 1
ATOM 696 N N . VAL A 1 89 ? -2.207 1.477 12.175 1.00 44.50 89 VAL A N 1
ATOM 697 C CA . VAL A 1 89 ? -1.682 0.587 11.143 1.00 44.50 89 VAL A CA 1
ATOM 698 C C . VAL A 1 89 ? -1.451 1.494 9.948 1.00 44.50 89 VAL A C 1
ATOM 700 O O . VAL A 1 89 ? -2.357 1.800 9.179 1.00 44.50 89 VAL A O 1
ATOM 703 N N . LYS A 1 90 ? -0.228 2.015 9.863 1.00 47.41 90 LYS A N 1
ATOM 704 C CA . LYS A 1 90 ? 0.324 2.707 8.707 1.00 47.41 90 LYS A CA 1
ATOM 705 C C . LYS A 1 90 ? 0.672 1.607 7.711 1.00 47.41 90 LYS A C 1
ATOM 707 O O . LYS A 1 90 ? 1.835 1.257 7.534 1.00 47.41 90 LYS A O 1
ATOM 712 N N . GLY A 1 91 ? -0.357 0.912 7.237 1.00 37.50 91 GLY A N 1
ATOM 713 C CA . GLY A 1 91 ? -0.214 -0.393 6.619 1.00 37.50 91 GLY A CA 1
ATOM 714 C C . GLY A 1 91 ? 0.336 -0.296 5.212 1.00 37.50 91 GLY A C 1
ATOM 715 O O . GLY A 1 91 ? -0.409 -0.082 4.261 1.00 37.50 91 GLY A O 1
ATOM 716 N N . LEU A 1 92 ? 1.630 -0.564 5.098 1.00 44.22 92 LEU A N 1
ATOM 717 C CA . LEU A 1 92 ? 2.191 -1.264 3.959 1.00 44.22 92 LEU A CA 1
ATOM 718 C C . LEU A 1 92 ? 3.119 -2.344 4.522 1.00 44.22 92 LEU A C 1
ATOM 720 O O . LEU A 1 92 ? 4.252 -2.056 4.904 1.00 44.22 92 LEU A O 1
ATOM 724 N N . ILE A 1 93 ? 2.628 -3.579 4.635 1.00 47.69 93 ILE A N 1
ATOM 725 C CA . ILE A 1 93 ? 3.517 -4.714 4.905 1.00 47.69 93 ILE A CA 1
ATOM 726 C C . ILE A 1 93 ? 4.058 -5.149 3.547 1.00 47.69 93 ILE A C 1
ATOM 728 O O . ILE A 1 93 ? 3.313 -5.678 2.723 1.00 47.69 93 ILE A O 1
ATOM 732 N N . LEU A 1 94 ? 5.337 -4.862 3.308 1.00 41.12 94 LEU A N 1
ATOM 733 C CA . LEU A 1 94 ? 6.094 -5.381 2.175 1.00 41.12 94 LEU A CA 1
ATOM 734 C C . LEU A 1 94 ? 6.700 -6.723 2.602 1.00 41.12 94 LEU A C 1
ATOM 736 O O . LEU A 1 94 ? 7.574 -6.744 3.470 1.00 41.12 94 LEU A O 1
ATOM 740 N N . LEU A 1 95 ? 6.203 -7.826 2.036 1.00 40.16 95 LEU A N 1
ATOM 741 C CA . LEU A 1 95 ? 6.813 -9.160 2.137 1.00 40.16 95 LEU A CA 1
ATOM 742 C C . LEU A 1 95 ? 7.618 -9.479 0.869 1.00 40.16 95 LEU A C 1
ATOM 744 O O . LEU A 1 95 ? 7.162 -9.121 -0.248 1.00 40.16 95 LEU A O 1
#

Radius of gyration: 14.39 Å; chains: 1; bounding box: 34×33×36 Å

Foldseek 3Di:
DDDDPAWFDKDADDPDPDFDKKKWAFAFFWFFKDWADDPDTGDIDAHGDMDIQGDPSNGTIIIGGDTDPPRHDPVSVVVDVVVDDPDNCSGTDID

Sequence (95 aa):
MWDLGVGGYPHRHVSKVGSAPLVAISLGCEAPFIAGVGEEEGVRVRCGDVVVMRGQARWEWRSSPAFAFGTCPERLQEWLKERRGWIWVKGLILL